Protein AF-A0A6P0HHQ5-F1 (afdb_monomer)

InterPro domains:
  IPR013321 Arc-type ribbon-helix-helix [G3DSA:1.10.1220.10] (1-39)
  IPR040843 Restriction enzyme adenine methylase associated [PF18755] (46-135)

Solvent-accessible surface area (backbone atoms only — not comparable to full-atom values): 8212 Å² total; per-residue (Å²): 139,85,88,85,88,78,56,70,69,61,49,53,54,50,60,74,62,50,64,92,88,54,49,75,69,53,39,49,46,49,66,67,44,48,70,33,56,78,70,47,87,60,84,94,55,98,77,67,77,12,70,42,29,69,41,38,76,69,67,77,42,56,58,73,40,46,33,38,31,73,40,84,93,76,72,47,74,46,63,32,32,29,40,83,61,14,26,39,38,40,94,89,48,76,26,52,42,54,31,66,48,42,20,66,74,71,71,46,96,51,64,18,41,75,52,30,28,31,60,92,76,73,39,29,51,45,57,53,48,54,50,50,52,49,63,64,57,73,74,115

pLDDT: mean 78.84, std 13.92, range [39.84, 93.69]

Secondary structure (DSSP, 8-state):
-------HHHHHHHHHH--TT--HHHHHHHHHHHSTTTT-SS-S-TT---TTHHHHHTTSS-TT-EEEEEETTTTEEEEEEE-TTS-EEESS-EESSHHHHHHHHHSS---HHHHPEETTTTEEHHHHHHHHHHHHHTT-

Structure (mmCIF, N/CA/C/O backbone):
data_AF-A0A6P0HHQ5-F1
#
_entry.id   AF-A0A6P0HHQ5-F1
#
loop_
_atom_site.group_PDB
_atom_site.id
_atom_site.type_symbol
_atom_site.label_atom_id
_atom_site.label_alt_id
_atom_site.label_comp_id
_atom_site.label_asym_id
_atom_site.label_entity_id
_atom_site.label_seq_id
_atom_site.pdbx_PDB_ins_code
_atom_site.Cartn_x
_atom_site.Cartn_y
_atom_site.Cartn_z
_atom_site.occupancy
_atom_site.B_iso_or_equiv
_atom_site.auth_seq_id
_atom_site.auth_comp_id
_atom_site.auth_asym_id
_atom_site.auth_atom_id
_atom_site.pdbx_PDB_model_num
ATOM 1 N N . MET A 1 1 ? 17.076 -19.094 -6.341 1.00 53.78 1 MET A N 1
ATOM 2 C CA . MET A 1 1 ? 17.575 -19.169 -7.729 1.00 53.78 1 MET A CA 1
ATOM 3 C C . MET A 1 1 ? 17.003 -20.428 -8.341 1.00 53.78 1 MET A C 1
ATOM 5 O O . MET A 1 1 ? 17.049 -21.455 -7.679 1.00 53.78 1 MET A O 1
ATOM 9 N N . HIS A 1 2 ? 16.430 -20.335 -9.536 1.00 65.81 2 HIS A N 1
ATOM 10 C CA . HIS A 1 2 ? 15.904 -21.485 -10.271 1.00 65.81 2 HIS A CA 1
ATOM 11 C C . HIS A 1 2 ? 16.763 -21.689 -11.519 1.00 65.81 2 HIS A C 1
ATOM 13 O O . HIS A 1 2 ? 17.238 -20.706 -12.088 1.00 65.81 2 HIS A O 1
ATOM 19 N N . ARG A 1 3 ? 16.996 -22.946 -11.904 1.00 83.94 3 ARG A N 1
ATOM 20 C CA . ARG A 1 3 ? 17.696 -23.304 -13.140 1.00 83.94 3 ARG A CA 1
ATOM 21 C C . ARG A 1 3 ? 16.653 -23.700 -14.179 1.00 83.94 3 ARG A C 1
ATOM 23 O O . ARG A 1 3 ? 15.728 -24.436 -13.853 1.00 83.94 3 ARG A O 1
ATOM 30 N N . ILE A 1 4 ? 16.824 -23.194 -15.391 1.00 77.81 4 ILE A N 1
ATOM 31 C CA . ILE A 1 4 ? 16.056 -23.581 -16.572 1.00 77.81 4 ILE A CA 1
ATOM 32 C C . ILE A 1 4 ? 17.045 -24.026 -17.647 1.00 77.81 4 ILE A C 1
ATOM 34 O O . ILE A 1 4 ? 18.179 -23.544 -17.666 1.00 77.81 4 ILE A O 1
ATOM 38 N N . GLU A 1 5 ? 16.615 -24.941 -18.504 1.00 86.38 5 GLU A N 1
ATOM 39 C CA . GLU A 1 5 ? 17.363 -25.390 -19.676 1.00 86.38 5 GLU A CA 1
ATOM 40 C C . GLU A 1 5 ? 16.602 -24.936 -20.920 1.00 86.38 5 GLU A C 1
ATOM 42 O O . GLU A 1 5 ? 15.370 -24.972 -20.947 1.00 86.38 5 GLU A O 1
ATOM 47 N N . VAL A 1 6 ? 17.342 -24.447 -21.908 1.00 83.62 6 VAL A N 1
ATOM 48 C CA . VAL A 1 6 ? 16.823 -23.983 -23.197 1.00 83.62 6 VAL A CA 1
ATOM 49 C C . VAL A 1 6 ? 17.654 -24.624 -24.297 1.00 83.62 6 VAL A C 1
ATOM 51 O O . VAL A 1 6 ? 18.807 -24.984 -24.059 1.00 83.62 6 VAL A O 1
ATOM 54 N N . ASP A 1 7 ? 17.060 -24.796 -25.471 1.00 86.00 7 ASP A N 1
ATOM 55 C CA . ASP A 1 7 ? 17.770 -25.318 -26.635 1.00 86.00 7 ASP A CA 1
ATOM 56 C C . ASP A 1 7 ? 18.716 -24.274 -27.262 1.00 86.00 7 ASP A C 1
ATOM 58 O O . ASP A 1 7 ? 18.712 -23.088 -26.908 1.00 86.00 7 ASP A O 1
ATOM 62 N N . ASP A 1 8 ? 19.548 -24.739 -28.197 1.00 86.69 8 ASP A N 1
ATOM 63 C CA . ASP A 1 8 ? 20.573 -23.927 -28.862 1.00 86.69 8 ASP A CA 1
ATOM 64 C C . ASP A 1 8 ? 19.975 -22.798 -29.716 1.00 86.69 8 ASP A C 1
ATOM 66 O O . ASP A 1 8 ? 20.583 -21.736 -29.861 1.00 86.69 8 ASP A O 1
ATOM 70 N N . GLU A 1 9 ? 18.779 -23.006 -30.274 1.00 85.06 9 GLU A N 1
ATOM 71 C CA . GLU A 1 9 ? 18.092 -22.008 -31.094 1.00 85.06 9 GLU A CA 1
ATOM 72 C C . GLU A 1 9 ? 17.629 -20.831 -30.229 1.00 85.06 9 GLU A C 1
ATOM 74 O O . GLU A 1 9 ? 17.919 -19.670 -30.534 1.00 85.06 9 GLU A O 1
ATOM 79 N N . VAL A 1 10 ? 16.989 -21.126 -29.097 1.00 82.81 10 VAL A N 1
ATOM 80 C CA . VAL A 1 10 ? 16.565 -20.131 -28.110 1.00 82.81 10 VAL A CA 1
ATOM 81 C C . VAL A 1 10 ? 17.774 -19.432 -27.495 1.00 82.81 10 VAL A C 1
ATOM 83 O O . VAL A 1 10 ? 17.748 -18.212 -27.311 1.00 82.81 10 VAL A O 1
ATOM 86 N N . TRP A 1 11 ? 18.854 -20.165 -27.216 1.00 84.06 11 TRP A N 1
ATOM 87 C CA . TRP A 1 11 ? 20.093 -19.579 -26.708 1.00 84.06 11 TRP A CA 1
ATOM 88 C C . TRP A 1 11 ? 20.711 -18.578 -27.695 1.00 84.06 11 TRP A C 1
ATOM 90 O O . TRP A 1 11 ? 21.014 -17.442 -27.320 1.00 84.06 11 TRP A O 1
ATOM 100 N N . ALA A 1 12 ? 20.839 -18.956 -28.969 1.00 87.38 12 ALA A N 1
ATOM 101 C CA . ALA A 1 12 ? 21.379 -18.083 -30.011 1.00 87.38 12 ALA A CA 1
ATOM 102 C C . ALA A 1 12 ? 20.519 -16.825 -30.209 1.00 87.38 12 ALA A C 1
ATOM 104 O O . ALA A 1 12 ? 21.038 -15.721 -30.406 1.00 87.38 12 ALA A O 1
ATOM 105 N N . GLU A 1 13 ? 19.197 -16.966 -30.116 1.00 83.81 13 GLU A N 1
ATOM 106 C CA . GLU A 1 13 ? 18.283 -15.836 -30.230 1.00 83.81 13 GLU A CA 1
ATOM 107 C C . GLU A 1 13 ? 18.393 -14.883 -29.028 1.00 83.81 13 GLU A C 1
ATOM 109 O O . GLU A 1 13 ? 18.284 -13.664 -29.186 1.00 83.81 13 GLU A O 1
ATOM 114 N N . MET A 1 14 ? 18.692 -15.394 -27.831 1.00 83.25 14 MET A N 1
ATOM 115 C CA . MET A 1 14 ? 18.987 -14.554 -26.668 1.00 83.25 14 MET A CA 1
ATOM 116 C C . MET A 1 14 ? 20.274 -13.745 -26.856 1.00 83.25 14 MET A C 1
ATOM 118 O O . MET A 1 14 ? 20.273 -12.547 -26.567 1.00 83.25 14 MET A O 1
ATOM 122 N N . GLU A 1 15 ? 21.346 -14.352 -27.374 1.00 83.12 15 GLU 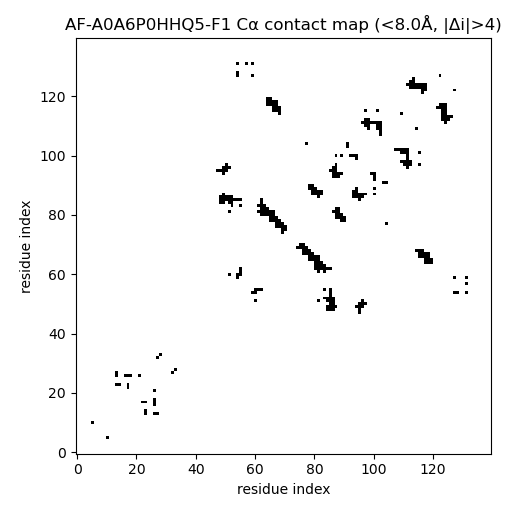A N 1
ATOM 123 C CA . GLU A 1 15 ? 22.619 -13.662 -27.634 1.00 83.12 15 GLU A CA 1
ATOM 124 C C . GLU A 1 15 ? 22.466 -12.523 -28.645 1.00 83.12 15 GLU A C 1
ATOM 126 O O . GLU A 1 15 ? 22.964 -11.419 -28.417 1.00 83.12 15 GLU A O 1
ATOM 131 N N . ARG A 1 16 ? 21.698 -12.740 -29.720 1.00 84.06 16 ARG A N 1
ATOM 132 C CA . ARG A 1 16 ? 21.394 -11.700 -30.722 1.00 84.06 16 ARG A CA 1
ATOM 133 C C . ARG A 1 16 ? 20.694 -10.487 -30.132 1.00 84.06 16 ARG A C 1
ATOM 135 O O . ARG A 1 16 ? 20.857 -9.370 -30.621 1.00 84.06 16 ARG A O 1
ATOM 142 N N . HIS A 1 17 ? 19.902 -10.702 -29.090 1.00 81.56 17 HIS A N 1
ATOM 143 C CA . HIS A 1 17 ? 19.166 -9.639 -28.437 1.00 81.56 17 HIS A CA 1
ATOM 144 C C . HIS A 1 17 ? 19.966 -8.917 -27.356 1.00 81.56 17 HIS A C 1
ATOM 146 O O . HIS A 1 17 ? 19.476 -7.878 -26.916 1.00 81.56 17 HIS A O 1
ATOM 152 N N . VAL A 1 18 ? 21.141 -9.395 -26.928 1.00 85.75 18 VAL A N 1
ATOM 153 C CA . VAL A 1 18 ? 21.962 -8.754 -25.884 1.00 85.75 18 VAL A CA 1
ATOM 154 C C . VAL A 1 18 ? 22.279 -7.307 -26.262 1.00 85.75 18 VAL A C 1
ATOM 156 O O . VAL A 1 18 ? 22.745 -7.014 -27.362 1.00 85.75 18 VAL A O 1
ATOM 159 N N . LYS A 1 19 ? 22.051 -6.374 -25.333 1.00 78.44 19 LYS A N 1
ATOM 160 C CA . LYS A 1 19 ? 22.456 -4.972 -25.492 1.00 78.44 19 LYS A CA 1
ATOM 161 C C . LYS A 1 19 ? 23.501 -4.604 -24.445 1.00 78.44 19 LYS A C 1
ATOM 163 O O . LYS A 1 19 ? 23.209 -4.553 -23.256 1.00 78.44 19 LYS A O 1
ATOM 168 N N . GLY A 1 20 ? 24.716 -4.288 -24.893 1.00 80.19 20 GLY A N 1
ATOM 169 C CA . GLY A 1 20 ? 25.812 -3.885 -24.008 1.00 80.19 20 GLY A CA 1
ATOM 170 C C . GLY A 1 20 ? 26.299 -5.039 -23.131 1.00 80.19 20 GLY A C 1
ATOM 171 O O . GLY A 1 20 ? 26.738 -6.056 -23.650 1.00 80.19 20 GLY A O 1
ATOM 172 N N . PHE A 1 21 ? 26.221 -4.872 -21.810 1.00 71.69 21 PHE A N 1
ATOM 173 C CA . PHE A 1 21 ? 26.698 -5.840 -20.810 1.00 71.69 21 PHE A CA 1
ATOM 174 C C . PHE A 1 21 ? 25.553 -6.616 -20.130 1.00 71.69 21 PHE A C 1
ATOM 176 O O . PHE A 1 21 ? 25.671 -7.019 -18.974 1.00 71.69 21 PHE A O 1
ATOM 183 N N . GLU A 1 22 ? 24.413 -6.771 -20.808 1.00 79.00 22 GLU A N 1
ATOM 184 C CA . GLU A 1 22 ? 23.263 -7.508 -20.272 1.00 79.00 22 GLU A CA 1
ATOM 185 C C . GLU A 1 22 ? 23.592 -8.995 -20.068 1.00 79.00 22 GLU A C 1
ATOM 187 O O . GLU A 1 22 ? 24.175 -9.645 -20.936 1.00 79.00 22 GLU A O 1
ATOM 192 N N . GLN A 1 23 ? 23.174 -9.554 -18.927 1.00 81.31 23 GLN A N 1
ATOM 193 C CA . GLN A 1 23 ? 23.223 -10.999 -18.706 1.00 81.31 23 GLN A CA 1
ATOM 194 C C . GLN A 1 23 ? 22.018 -11.692 -19.365 1.00 81.31 23 GLN A C 1
ATOM 196 O O . GLN A 1 23 ? 20.978 -11.055 -19.552 1.00 81.31 23 GLN A O 1
ATOM 201 N N . PRO A 1 24 ? 22.080 -13.010 -19.644 1.00 78.25 24 PRO A N 1
ATOM 202 C CA . PRO A 1 24 ? 20.976 -13.760 -20.257 1.00 78.25 24 PRO A CA 1
ATOM 203 C C . PRO A 1 24 ? 19.618 -13.536 -19.575 1.00 78.25 24 PRO A C 1
ATOM 205 O O . PRO A 1 24 ? 18.595 -13.331 -20.225 1.00 78.25 24 PRO A O 1
ATOM 208 N N . ASN A 1 25 ? 19.611 -13.478 -18.243 1.00 79.00 25 ASN A N 1
ATOM 209 C CA . ASN A 1 25 ? 18.402 -13.222 -17.466 1.00 79.00 25 ASN A CA 1
ATOM 210 C C . ASN A 1 25 ? 17.867 -11.782 -17.625 1.00 79.00 25 ASN A C 1
ATOM 212 O O . ASN A 1 25 ? 16.661 -11.561 -17.537 1.00 79.00 25 ASN A O 1
ATOM 216 N N . ASP A 1 26 ? 18.732 -10.798 -17.881 1.00 74.38 26 ASP A N 1
ATOM 217 C CA . ASP A 1 26 ? 18.325 -9.413 -18.143 1.00 74.38 26 ASP A CA 1
ATOM 218 C C . ASP A 1 26 ? 17.740 -9.261 -19.550 1.00 74.38 26 ASP A C 1
ATOM 220 O O . ASP A 1 26 ? 16.743 -8.557 -19.727 1.00 74.38 26 ASP A O 1
ATOM 224 N N . VAL A 1 27 ? 18.277 -10.000 -20.528 1.00 81.81 27 VAL A N 1
ATOM 225 C CA . VAL A 1 27 ? 17.696 -10.110 -21.874 1.00 81.81 27 VAL A CA 1
ATOM 226 C C . VAL A 1 27 ? 16.307 -10.742 -21.810 1.00 81.81 27 VAL A C 1
ATOM 228 O O . VAL A 1 27 ? 15.362 -10.172 -22.354 1.00 81.81 27 VAL A O 1
ATOM 231 N N . LEU A 1 28 ? 16.143 -11.849 -21.073 1.00 81.69 28 LEU A N 1
ATOM 232 C CA . LEU A 1 28 ? 14.838 -12.492 -20.870 1.00 81.69 28 LEU A CA 1
ATOM 233 C C . LEU A 1 28 ? 13.840 -11.558 -20.188 1.00 81.69 28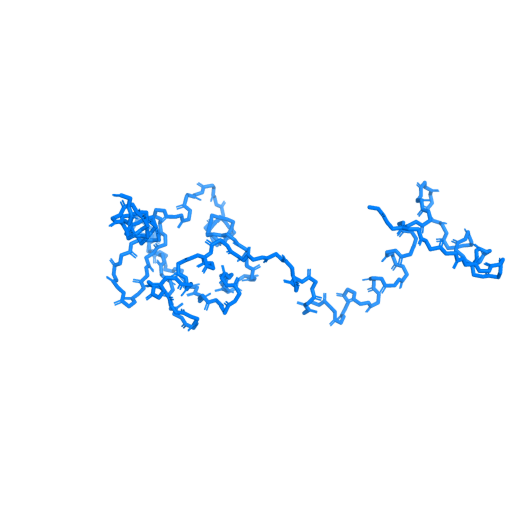 LEU A C 1
ATOM 235 O O . LEU A 1 28 ? 12.712 -11.413 -20.656 1.00 81.69 28 LEU A O 1
ATOM 239 N N . ARG A 1 29 ? 14.250 -10.860 -19.122 1.00 76.88 29 ARG A N 1
ATOM 240 C CA . ARG A 1 29 ? 13.407 -9.839 -18.483 1.00 76.88 29 ARG A CA 1
ATOM 241 C C . ARG A 1 29 ? 13.022 -8.753 -19.470 1.00 76.88 29 ARG A C 1
ATOM 243 O O . ARG A 1 29 ? 11.887 -8.306 -19.472 1.00 76.88 29 ARG 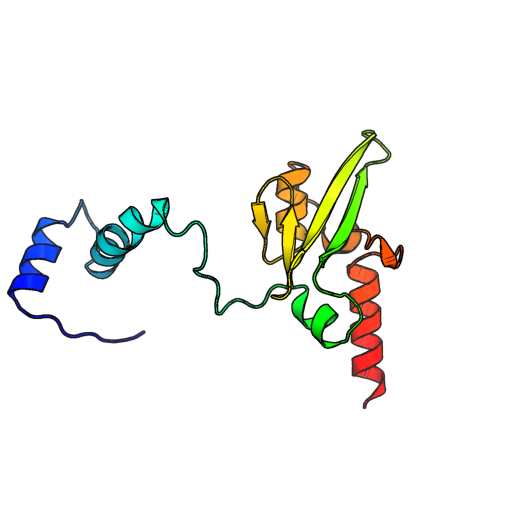A O 1
ATOM 250 N N . ARG A 1 30 ? 13.928 -8.312 -20.333 1.00 81.12 30 ARG A N 1
ATOM 251 C CA . ARG A 1 30 ? 13.603 -7.278 -21.306 1.00 81.12 30 ARG A CA 1
ATOM 252 C C . ARG A 1 30 ? 12.635 -7.773 -22.378 1.00 81.12 30 ARG A C 1
ATOM 254 O O . ARG A 1 30 ? 11.698 -7.049 -22.679 1.00 81.12 30 ARG A O 1
ATOM 261 N N . LEU A 1 31 ? 12.851 -8.947 -22.958 1.00 80.75 31 LEU A N 1
ATOM 262 C CA . LEU A 1 31 ? 12.023 -9.458 -24.055 1.00 80.75 31 LEU A CA 1
ATOM 263 C C . LEU A 1 31 ? 10.649 -9.923 -23.565 1.00 80.75 31 LEU A C 1
ATOM 265 O O . LEU A 1 31 ? 9.636 -9.550 -24.142 1.00 80.75 31 LEU A O 1
ATOM 269 N N . LEU A 1 32 ? 10.604 -10.658 -22.454 1.00 80.25 32 LEU A N 1
ATOM 270 C CA . LEU A 1 32 ? 9.361 -11.205 -21.909 1.00 80.25 32 LEU A CA 1
ATOM 271 C C . LEU A 1 32 ? 8.618 -10.191 -21.028 1.00 80.25 32 LEU A C 1
ATOM 273 O O . LEU A 1 32 ? 7.388 -10.219 -20.957 1.00 80.25 32 LEU A O 1
ATOM 277 N N . LEU A 1 33 ? 9.351 -9.286 -20.357 1.00 72.50 33 LEU A N 1
ATOM 278 C CA . LEU A 1 33 ? 8.762 -8.326 -19.416 1.00 72.50 33 LEU A CA 1
ATOM 279 C C . LEU A 1 33 ? 8.551 -6.896 -19.963 1.00 72.50 33 LEU A C 1
ATOM 281 O O . LEU A 1 33 ? 7.834 -6.127 -19.327 1.00 72.50 33 LEU A O 1
ATOM 285 N N . LYS A 1 34 ? 9.126 -6.483 -21.116 1.00 58.59 34 LYS A N 1
ATOM 286 C CA . LYS A 1 34 ? 8.843 -5.139 -21.693 1.00 58.59 34 LYS A CA 1
ATOM 287 C C . LYS A 1 34 ? 7.564 -5.066 -22.516 1.00 58.59 34 LYS A C 1
ATOM 289 O O . LYS A 1 34 ? 6.891 -4.043 -22.421 1.00 58.59 34 LYS A O 1
ATOM 294 N N . ASP A 1 35 ? 7.190 -6.106 -23.258 1.00 49.94 35 ASP A N 1
ATOM 295 C CA . ASP A 1 35 ? 5.877 -6.122 -23.929 1.00 49.94 35 ASP A CA 1
ATOM 296 C C . ASP A 1 35 ? 4.742 -6.305 -22.929 1.00 49.94 35 ASP A C 1
ATOM 298 O O . ASP A 1 35 ? 3.648 -5.755 -23.074 1.00 49.94 35 ASP A O 1
ATOM 302 N N . THR A 1 36 ? 5.055 -6.937 -21.807 1.00 45.94 36 THR A N 1
ATOM 303 C CA . THR A 1 36 ? 4.198 -6.888 -20.645 1.00 45.94 36 THR A CA 1
ATOM 304 C C . THR A 1 36 ? 4.360 -5.611 -19.824 1.00 45.94 36 THR A C 1
ATOM 306 O O . THR A 1 36 ? 3.437 -5.286 -19.118 1.00 45.94 36 THR A O 1
ATOM 309 N N . ALA A 1 37 ? 5.369 -4.748 -19.949 1.00 44.75 37 ALA A N 1
ATOM 310 C CA . ALA A 1 37 ? 5.347 -3.448 -19.246 1.00 44.75 37 ALA A CA 1
ATOM 311 C C . ALA A 1 37 ? 4.209 -2.517 -19.732 1.00 44.75 37 ALA A C 1
ATOM 313 O O . ALA A 1 37 ? 3.829 -1.571 -19.035 1.00 44.75 37 ALA A O 1
ATOM 314 N N . LYS A 1 38 ? 3.629 -2.798 -20.911 1.00 44.25 38 LYS A N 1
ATOM 315 C CA . LYS A 1 38 ? 2.413 -2.139 -21.411 1.00 44.25 38 LYS A CA 1
ATOM 316 C C . LYS A 1 38 ? 1.112 -2.855 -21.003 1.00 44.25 38 LYS A C 1
ATOM 318 O O . LYS A 1 38 ? 0.084 -2.188 -20.940 1.00 44.25 38 LYS A O 1
ATOM 323 N N . ALA A 1 39 ? 1.157 -4.152 -20.673 1.00 43.66 39 ALA A N 1
ATOM 324 C CA . ALA A 1 39 ? -0.005 -4.977 -20.286 1.00 43.66 39 ALA A CA 1
ATOM 325 C C . ALA A 1 39 ? -0.043 -5.407 -18.789 1.00 43.66 39 ALA A C 1
ATOM 327 O O . ALA A 1 39 ? -1.093 -5.741 -18.259 1.00 43.66 39 ALA A O 1
ATOM 328 N N . ILE A 1 40 ? 1.079 -5.308 -18.082 1.00 42.97 40 ILE A N 1
ATOM 329 C CA . ILE A 1 40 ? 1.394 -5.625 -16.677 1.00 42.97 40 ILE A CA 1
ATOM 330 C C . ILE A 1 40 ? 1.768 -4.298 -15.995 1.00 42.97 40 ILE A C 1
ATOM 332 O O . ILE A 1 40 ? 2.867 -4.063 -15.502 1.00 42.97 40 ILE A O 1
ATOM 336 N N . LYS A 1 41 ? 0.814 -3.364 -15.989 1.00 46.88 41 LYS A N 1
ATOM 337 C CA . LYS A 1 41 ? 0.620 -2.489 -14.817 1.00 46.88 41 LYS A CA 1
ATOM 338 C C . LYS A 1 41 ? -0.287 -3.154 -13.777 1.00 46.88 41 LYS A C 1
ATOM 340 O O . LYS A 1 41 ? -0.546 -2.582 -12.724 1.00 46.88 41 LYS A O 1
ATOM 345 N N . VAL A 1 42 ? -0.738 -4.368 -14.073 1.00 39.84 42 VAL A N 1
ATOM 346 C CA . VAL A 1 42 ? -1.540 -5.221 -13.214 1.00 39.84 42 VAL A CA 1
ATOM 347 C C . VAL A 1 42 ? -0.723 -6.499 -13.027 1.00 39.84 42 VAL A C 1
ATOM 349 O O . VAL A 1 42 ? -0.424 -7.183 -13.995 1.00 39.84 42 VAL A O 1
ATOM 352 N N . ASP A 1 43 ? -0.345 -6.780 -11.782 1.00 40.25 43 ASP A N 1
ATOM 353 C CA . ASP A 1 43 ? -0.011 -8.126 -11.299 1.00 40.25 43 ASP A CA 1
ATOM 354 C C . ASP A 1 43 ? 1.433 -8.683 -11.440 1.00 40.25 43 ASP A C 1
ATOM 356 O O . ASP A 1 43 ? 1.687 -9.688 -12.096 1.00 40.25 43 ASP A O 1
ATOM 360 N N . VAL A 1 44 ? 2.402 -8.106 -10.708 1.00 42.03 44 VAL A N 1
ATOM 361 C CA . VAL A 1 44 ? 3.627 -8.840 -10.271 1.00 42.03 44 VAL A CA 1
ATOM 362 C C . VAL A 1 44 ? 3.718 -8.875 -8.745 1.00 42.03 44 VAL A C 1
ATOM 364 O O . VAL A 1 44 ? 4.794 -8.840 -8.145 1.00 42.03 44 VAL A O 1
ATOM 367 N N . THR A 1 45 ? 2.568 -8.915 -8.075 1.00 44.31 45 THR A N 1
ATOM 368 C CA . THR A 1 45 ? 2.525 -8.873 -6.609 1.00 44.31 45 THR A CA 1
ATOM 369 C C . THR A 1 45 ? 1.596 -9.863 -5.950 1.00 44.31 45 THR A C 1
ATOM 371 O O . THR A 1 45 ? 1.278 -9.726 -4.773 1.00 44.31 45 THR A O 1
ATOM 374 N N . ALA A 1 46 ? 1.367 -10.980 -6.627 1.00 43.03 46 ALA A N 1
ATOM 375 C CA . ALA A 1 46 ? 0.855 -12.217 -6.049 1.00 43.03 46 ALA A CA 1
ATOM 376 C C . ALA A 1 46 ? 1.815 -12.900 -5.032 1.00 43.03 46 ALA A C 1
ATOM 378 O O . ALA A 1 46 ? 1.824 -14.116 -4.886 1.00 43.03 46 ALA A O 1
ATOM 379 N N . GLY A 1 47 ? 2.637 -12.141 -4.294 1.00 45.41 47 GLY A N 1
ATOM 380 C CA . GLY A 1 47 ? 3.540 -12.698 -3.276 1.00 45.41 47 GLY A CA 1
ATOM 381 C C . GLY A 1 47 ? 4.035 -11.725 -2.203 1.00 45.41 47 GLY A C 1
ATOM 382 O O . GLY A 1 47 ? 4.498 -12.162 -1.150 1.00 45.41 47 GLY A O 1
ATOM 383 N N . LYS A 1 48 ? 3.919 -10.404 -2.403 1.00 55.19 48 LYS A N 1
ATOM 384 C CA . LYS A 1 48 ? 4.301 -9.415 -1.382 1.00 55.19 48 LYS A CA 1
ATOM 385 C C . LYS A 1 48 ? 3.059 -8.904 -0.664 1.00 55.19 48 LYS A C 1
ATOM 387 O O . LYS A 1 48 ? 2.399 -7.972 -1.114 1.00 55.19 48 LYS A O 1
ATOM 392 N N . LYS A 1 49 ? 2.771 -9.532 0.476 1.00 70.19 49 LYS A N 1
ATOM 393 C CA . LYS A 1 49 ? 1.769 -9.085 1.451 1.00 70.19 49 LYS A CA 1
ATOM 394 C C . LYS A 1 49 ? 2.032 -7.622 1.818 1.00 70.19 49 LYS A C 1
ATOM 396 O O . LYS A 1 49 ? 3.156 -7.275 2.188 1.00 70.19 49 LYS A O 1
ATOM 401 N N . GLY A 1 50 ? 1.023 -6.764 1.693 1.00 76.38 50 GLY A N 1
ATOM 402 C CA . GLY A 1 50 ? 1.156 -5.363 2.072 1.00 76.38 50 GLY A CA 1
ATOM 403 C C . GLY A 1 50 ? 1.247 -5.196 3.586 1.00 76.38 50 GLY A C 1
ATOM 404 O O . GLY A 1 50 ? 0.845 -6.062 4.365 1.00 76.38 50 GLY A O 1
ATOM 405 N N . ARG A 1 51 ? 1.793 -4.064 4.030 1.00 82.62 51 ARG A N 1
ATOM 406 C CA . ARG A 1 51 ? 2.024 -3.782 5.453 1.00 82.62 51 ARG A CA 1
ATOM 407 C C . ARG A 1 51 ? 0.731 -3.674 6.271 1.00 82.62 51 ARG A C 1
ATOM 409 O O . ARG A 1 51 ? 0.821 -3.798 7.489 1.00 82.62 51 ARG A O 1
ATOM 416 N N . LEU A 1 52 ? -0.434 -3.453 5.650 1.00 85.69 52 LEU A N 1
ATOM 417 C CA . LEU A 1 52 ? -1.725 -3.484 6.351 1.00 85.69 52 LEU A CA 1
ATOM 418 C C . LEU A 1 52 ? -2.326 -4.884 6.467 1.00 85.69 52 LEU A C 1
ATOM 420 O O . LEU A 1 52 ? -3.283 -5.048 7.215 1.00 85.69 52 LEU A O 1
ATOM 424 N N . LEU A 1 53 ? -1.777 -5.898 5.793 1.00 86.25 53 LEU A N 1
ATOM 425 C CA . LEU A 1 53 ? -2.368 -7.234 5.810 1.00 86.25 53 LEU A CA 1
ATOM 426 C C . LEU A 1 53 ? -2.536 -7.804 7.234 1.00 86.25 53 LEU A C 1
ATOM 428 O O . LEU A 1 53 ? -3.607 -8.336 7.507 1.00 86.25 53 LEU A O 1
ATOM 432 N N . PRO A 1 54 ? -1.584 -7.642 8.179 1.00 82.56 54 PRO A N 1
ATOM 433 C CA . PRO A 1 54 ? -1.789 -8.092 9.559 1.00 82.56 54 PRO A CA 1
ATOM 434 C C . PRO A 1 54 ? -2.968 -7.402 10.267 1.00 82.56 54 PRO A C 1
ATOM 436 O O . PRO A 1 54 ? -3.661 -8.027 11.062 1.00 82.56 54 PRO A O 1
ATOM 439 N N . LEU A 1 55 ? -3.233 -6.125 9.958 1.00 85.25 55 LEU A N 1
ATOM 440 C CA . LEU A 1 55 ? -4.384 -5.390 10.500 1.00 85.25 55 LEU A CA 1
ATOM 441 C C . LEU A 1 55 ? -5.704 -5.902 9.913 1.00 85.25 55 LEU A C 1
ATOM 443 O O . LEU A 1 55 ? -6.706 -5.952 10.626 1.00 85.25 55 LEU A O 1
ATOM 447 N N . ILE A 1 56 ? -5.686 -6.297 8.636 1.00 88.62 56 ILE A N 1
ATOM 448 C CA . ILE A 1 56 ? -6.831 -6.914 7.960 1.00 88.62 56 ILE A CA 1
ATOM 449 C C . ILE A 1 56 ? -7.123 -8.296 8.536 1.00 88.62 56 ILE A C 1
ATOM 451 O O . ILE A 1 56 ? -8.264 -8.599 8.871 1.00 88.62 56 ILE A O 1
ATOM 455 N N . GLN A 1 57 ? -6.090 -9.119 8.711 1.00 84.12 57 GLN A N 1
ATOM 456 C CA . GLN A 1 57 ? -6.220 -10.465 9.272 1.00 84.12 57 GLN A CA 1
ATOM 457 C C . GLN A 1 57 ? -6.769 -10.457 10.703 1.00 84.12 57 GLN A C 1
ATOM 459 O O . GLN A 1 57 ? -7.520 -11.354 11.069 1.00 84.12 57 GLN A O 1
ATOM 464 N N . ALA A 1 58 ? -6.452 -9.429 11.490 1.00 81.88 58 ALA A N 1
ATOM 465 C CA . ALA A 1 58 ? -7.013 -9.234 12.825 1.00 81.88 58 ALA A CA 1
ATOM 466 C C . ALA A 1 58 ? -8.410 -8.579 12.835 1.00 81.88 58 ALA A C 1
ATOM 468 O O . ALA A 1 58 ? -8.966 -8.330 13.904 1.00 81.88 58 ALA A O 1
ATOM 469 N N . GLY A 1 59 ? -8.970 -8.241 11.668 1.00 85.50 59 GLY A N 1
ATOM 470 C CA . GLY A 1 59 ? -10.271 -7.576 11.547 1.00 85.50 59 GLY A CA 1
ATOM 471 C C . GLY A 1 59 ? -10.303 -6.148 12.102 1.00 85.50 59 GLY A C 1
ATOM 472 O O . GLY A 1 59 ? -11.378 -5.621 12.385 1.00 85.50 59 GLY A O 1
ATOM 473 N N . ILE A 1 60 ? -9.138 -5.517 12.289 1.00 87.69 60 ILE A N 1
ATOM 474 C CA . ILE A 1 60 ? -9.019 -4.132 12.775 1.00 87.69 60 ILE A CA 1
ATOM 475 C C . ILE A 1 60 ? -9.284 -3.138 11.640 1.00 87.69 60 ILE A C 1
ATOM 477 O O . ILE A 1 60 ? -9.826 -2.060 11.885 1.00 87.69 60 ILE A O 1
ATOM 481 N N . VAL A 1 61 ? -8.871 -3.509 10.429 1.00 87.50 61 VAL A N 1
ATOM 482 C CA . VAL A 1 61 ? -9.096 -2.788 9.172 1.00 87.50 61 VAL A CA 1
ATOM 483 C C . VAL A 1 61 ? -9.731 -3.765 8.188 1.00 87.50 61 VAL A C 1
ATOM 485 O O . VAL A 1 61 ? -9.470 -4.963 8.255 1.00 87.50 61 VAL A O 1
ATOM 488 N N . LYS A 1 62 ? -10.554 -3.286 7.268 1.00 88.19 62 LYS A N 1
ATOM 489 C CA . LYS A 1 62 ? -11.156 -4.077 6.200 1.00 88.19 62 LYS A CA 1
ATOM 490 C C . LYS A 1 62 ? -10.679 -3.595 4.829 1.00 88.19 62 LYS A C 1
ATOM 492 O O . LYS A 1 62 ? -10.374 -2.414 4.652 1.00 88.19 62 LYS A O 1
ATOM 497 N N . PRO A 1 63 ? -10.635 -4.498 3.840 1.00 87.81 63 PRO A N 1
ATOM 498 C CA . PRO A 1 63 ? -10.474 -4.107 2.447 1.00 87.81 63 PRO A CA 1
ATOM 499 C C . PRO A 1 63 ? -11.594 -3.146 2.025 1.00 87.81 63 PRO A C 1
ATOM 501 O O . PRO A 1 63 ? -12.740 -3.310 2.440 1.00 87.81 63 PRO A O 1
ATOM 504 N N . GLY A 1 64 ? -11.260 -2.151 1.211 1.00 87.56 64 GLY A N 1
ATOM 505 C CA . GLY A 1 64 ? -12.145 -1.074 0.771 1.00 87.56 64 GLY A CA 1
ATOM 506 C C . GLY A 1 64 ? -12.266 0.096 1.752 1.00 87.56 64 GLY A C 1
ATOM 507 O O . GLY A 1 64 ? -12.924 1.092 1.451 1.00 87.56 64 GLY A O 1
ATOM 508 N N . GLU A 1 65 ? -11.655 0.019 2.940 1.00 90.94 65 GLU A N 1
ATOM 509 C CA . GLU A 1 65 ? -11.739 1.115 3.903 1.00 90.94 65 GLU A CA 1
ATOM 510 C C . GLU A 1 65 ? -10.842 2.294 3.518 1.00 90.94 65 GLU A C 1
ATOM 512 O O . GLU A 1 65 ? -9.717 2.140 3.031 1.00 90.94 65 GLU A O 1
ATOM 517 N N . LYS A 1 66 ? -11.354 3.503 3.769 1.00 92.75 66 LYS A N 1
ATOM 518 C CA . LYS A 1 66 ? -10.678 4.749 3.415 1.00 92.75 66 LYS A CA 1
ATOM 519 C C . LYS A 1 66 ? -9.717 5.214 4.503 1.00 92.75 66 LYS A C 1
ATOM 521 O O . LYS A 1 66 ? -10.030 5.232 5.698 1.00 92.75 66 LYS A O 1
ATOM 526 N N . LEU A 1 67 ? -8.563 5.682 4.058 1.00 92.12 67 LEU A N 1
ATOM 527 C CA . LEU A 1 67 ? -7.581 6.420 4.828 1.00 92.12 67 LEU A CA 1
ATOM 528 C C . LEU A 1 67 ? -7.598 7.880 4.376 1.00 92.12 67 LEU A C 1
ATOM 530 O O . LEU A 1 67 ? -7.684 8.179 3.187 1.00 92.12 67 LEU A O 1
ATOM 534 N N . LYS A 1 68 ? -7.483 8.795 5.331 1.00 92.69 68 LYS A N 1
ATOM 535 C CA . LYS A 1 68 ? -7.381 10.231 5.099 1.00 92.69 68 LYS A CA 1
ATOM 536 C C . LYS A 1 68 ? -6.122 10.760 5.772 1.00 92.69 68 LYS A C 1
ATOM 538 O O . LYS A 1 68 ? -5.788 10.369 6.887 1.00 92.69 68 LYS A O 1
ATOM 543 N N . HIS A 1 69 ? -5.426 11.669 5.113 1.00 89.44 69 HIS A N 1
ATOM 544 C CA . HIS A 1 69 ? -4.393 12.488 5.724 1.00 89.44 69 HIS A CA 1
ATOM 545 C C . HIS A 1 69 ? -4.733 13.952 5.488 1.00 89.44 69 HIS A C 1
ATOM 547 O O . HIS A 1 69 ? -5.004 14.351 4.361 1.00 89.44 69 HIS A O 1
ATOM 553 N N . GLU A 1 70 ? -4.714 14.756 6.545 1.00 86.81 70 GLU A N 1
ATOM 554 C CA . GLU A 1 70 ? -5.004 16.182 6.462 1.00 86.81 70 GLU A CA 1
ATOM 555 C C . GLU A 1 70 ? -3.820 16.988 6.987 1.00 86.81 70 GLU A C 1
ATOM 557 O O . GLU A 1 70 ? -3.335 16.770 8.097 1.00 86.81 70 GLU A O 1
ATOM 562 N N . GLN A 1 71 ? -3.353 17.938 6.182 1.00 83.00 71 GLN A N 1
ATOM 563 C CA . GLN A 1 71 ? -2.328 18.894 6.572 1.00 83.00 71 GLN A CA 1
ATOM 564 C C . GLN A 1 71 ? -2.991 20.204 6.965 1.00 83.00 71 GLN A C 1
ATOM 566 O O . GLN A 1 71 ? -3.093 21.114 6.147 1.00 83.00 71 GLN A O 1
ATOM 571 N N . THR A 1 72 ? -3.378 20.339 8.232 1.00 75.62 72 THR A N 1
ATOM 572 C CA .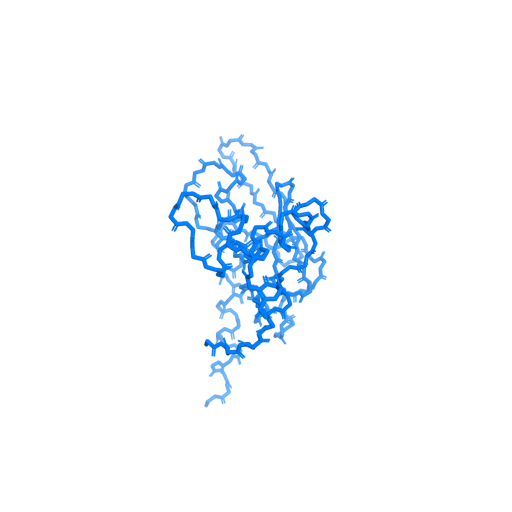 THR A 1 72 ? -4.067 21.532 8.759 1.00 75.62 72 THR A CA 1
ATOM 573 C C . THR A 1 72 ? -3.344 22.841 8.425 1.00 75.62 72 THR A C 1
ATOM 575 O O . THR A 1 72 ? -3.981 23.844 8.134 1.00 75.62 72 THR A O 1
ATOM 578 N N . ARG A 1 73 ? -2.002 22.839 8.397 1.00 72.25 73 ARG A N 1
ATOM 579 C CA . ARG A 1 73 ? -1.201 24.031 8.055 1.00 72.25 73 ARG A CA 1
ATOM 580 C C . ARG A 1 73 ? -1.207 24.396 6.567 1.00 72.25 73 ARG A C 1
ATOM 582 O O . ARG A 1 73 ? -0.946 25.547 6.246 1.00 72.25 73 ARG A O 1
ATOM 589 N N . LYS A 1 74 ? -1.438 23.433 5.669 1.00 75.75 74 LYS A N 1
ATOM 590 C CA . LYS A 1 74 ? -1.439 23.640 4.207 1.00 75.75 74 LYS A CA 1
ATOM 591 C C . LYS A 1 74 ? -2.833 23.523 3.579 1.00 75.75 74 LYS A C 1
ATOM 593 O O . LYS A 1 74 ? -2.962 23.764 2.389 1.00 75.75 74 LYS A O 1
ATOM 598 N N . GLY A 1 75 ? -3.846 23.118 4.346 1.00 79.69 75 GLY A N 1
ATOM 599 C CA . GLY A 1 75 ? -5.205 22.865 3.858 1.00 79.69 75 GLY A CA 1
ATOM 600 C C . GLY A 1 75 ? -5.333 21.656 2.923 1.00 79.69 75 GLY A C 1
ATOM 601 O O . GLY A 1 75 ? -6.388 21.458 2.333 1.00 79.69 75 GLY A O 1
ATOM 602 N N . ASN A 1 76 ? -4.281 20.845 2.770 1.00 85.25 76 ASN A N 1
ATOM 603 C CA . ASN A 1 76 ? -4.296 19.707 1.854 1.00 85.25 76 ASN A CA 1
ATOM 604 C C . ASN A 1 76 ? -4.929 18.486 2.517 1.00 85.25 76 ASN A C 1
ATOM 606 O O . ASN A 1 76 ? -4.518 18.083 3.608 1.00 85.25 76 ASN A O 1
ATOM 610 N N . VAL A 1 77 ? -5.870 17.864 1.814 1.00 87.75 77 VAL A N 1
ATOM 611 C CA . VAL A 1 77 ? -6.469 16.584 2.183 1.00 87.75 77 VAL A CA 1
ATOM 612 C C . VAL A 1 77 ? -6.058 15.547 1.151 1.00 87.75 77 VAL A C 1
ATOM 614 O O . VAL A 1 77 ? -6.230 15.749 -0.048 1.00 87.75 77 VAL A O 1
ATOM 617 N N . PHE A 1 78 ? -5.530 14.429 1.626 1.00 88.44 78 PHE A N 1
ATOM 618 C CA . PHE A 1 78 ? -5.187 13.282 0.808 1.00 88.44 78 PHE A CA 1
ATOM 619 C C . PHE A 1 78 ? -6.024 12.085 1.223 1.00 88.44 78 PHE A C 1
ATOM 621 O O . PHE A 1 78 ? -6.202 11.822 2.413 1.00 88.44 78 PHE A O 1
ATOM 628 N N . GLU A 1 79 ? -6.496 11.344 0.231 1.00 90.19 79 GLU A N 1
ATOM 629 C CA . GLU A 1 79 ? -7.291 10.142 0.426 1.00 90.19 79 GLU A CA 1
ATOM 630 C C . GLU A 1 79 ? -6.554 8.925 -0.120 1.00 90.19 79 GLU A C 1
ATOM 632 O O . GLU A 1 79 ? -5.784 9.007 -1.085 1.00 90.19 79 GLU A O 1
ATOM 637 N N . ALA A 1 80 ? -6.795 7.792 0.521 1.00 90.25 80 ALA A N 1
ATOM 638 C CA . ALA A 1 80 ? -6.340 6.497 0.075 1.00 90.25 80 ALA A CA 1
ATOM 639 C C . ALA A 1 80 ? -7.332 5.406 0.479 1.00 90.25 80 ALA A C 1
ATOM 641 O O . ALA A 1 80 ? -8.186 5.610 1.337 1.00 90.25 80 ALA A O 1
ATOM 642 N N . GLU A 1 81 ? -7.199 4.236 -0.123 1.00 90.94 81 GLU A N 1
ATOM 643 C CA . GLU A 1 81 ? -8.052 3.078 0.103 1.00 90.94 81 GLU A CA 1
ATOM 644 C C . GLU A 1 81 ? -7.196 1.853 0.408 1.00 90.94 81 GLU A C 1
ATOM 646 O O . GLU A 1 81 ? -6.135 1.650 -0.188 1.00 90.94 81 GLU A O 1
ATOM 651 N N . VAL A 1 82 ? -7.636 1.041 1.362 1.00 90.12 82 VAL A N 1
ATOM 652 C CA . VAL A 1 82 ? -6.966 -0.206 1.723 1.00 90.12 82 VAL A CA 1
ATOM 653 C C . VAL A 1 82 ? -7.459 -1.326 0.814 1.00 90.12 82 VAL A C 1
ATOM 655 O O . VAL A 1 82 ? -8.651 -1.563 0.698 1.00 90.12 82 VAL A O 1
ATOM 658 N N . THR A 1 83 ? -6.547 -2.056 0.193 1.00 87.31 83 THR A N 1
ATOM 659 C CA . THR A 1 83 ? -6.869 -3.223 -0.648 1.00 87.31 83 THR A CA 1
ATOM 660 C C . THR A 1 83 ? -6.927 -4.517 0.171 1.00 87.31 83 THR A C 1
ATOM 662 O O . THR A 1 83 ? -6.434 -4.580 1.299 1.00 87.31 83 THR A O 1
ATOM 665 N N . ASP A 1 84 ? -7.471 -5.580 -0.420 1.00 82.75 84 ASP A N 1
ATOM 666 C CA . ASP A 1 84 ? -7.562 -6.922 0.176 1.00 82.75 84 ASP A CA 1
ATOM 667 C C . ASP A 1 84 ? -6.210 -7.537 0.567 1.00 82.75 84 ASP A C 1
ATOM 669 O O . ASP A 1 84 ? -6.075 -8.186 1.603 1.00 82.75 84 ASP 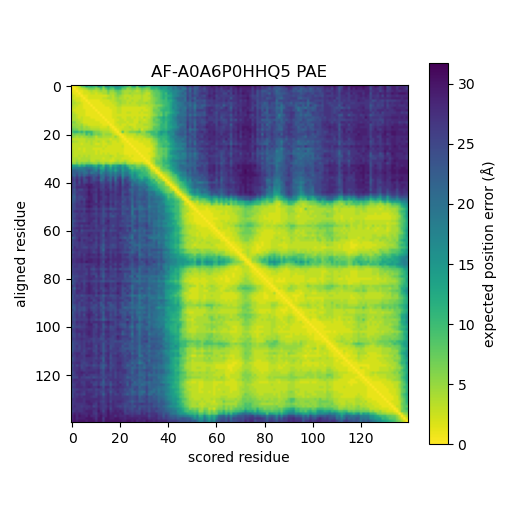A O 1
ATOM 673 N N . SER A 1 85 ? -5.181 -7.255 -0.219 1.00 77.06 85 SER A N 1
ATOM 674 C CA . SER A 1 85 ? -3.808 -7.715 -0.043 1.00 77.06 85 SER A CA 1
ATOM 675 C C . SER A 1 85 ? -3.025 -6.904 0.999 1.00 77.06 85 SER A C 1
ATOM 677 O O . SER A 1 85 ? -1.841 -7.173 1.244 1.00 77.06 85 SER A O 1
ATOM 679 N N . GLY A 1 86 ? -3.663 -5.921 1.647 1.00 83.62 86 GLY A N 1
ATOM 680 C CA . GLY A 1 86 ? -3.045 -5.060 2.656 1.00 83.62 86 GLY A CA 1
ATOM 681 C C . GLY A 1 86 ? -2.205 -3.925 2.078 1.00 83.62 86 GLY A C 1
ATOM 682 O O . GLY A 1 86 ? -1.318 -3.403 2.764 1.00 83.62 86 GLY A O 1
ATOM 683 N N . TRP A 1 87 ? -2.432 -3.584 0.812 1.00 88.38 87 TRP A N 1
ATOM 684 C CA . TRP A 1 87 ? -1.816 -2.448 0.134 1.00 88.38 87 TRP A CA 1
ATOM 685 C C . TRP A 1 87 ? -2.690 -1.206 0.243 1.00 88.38 87 TRP A C 1
ATOM 687 O O . TRP A 1 87 ? -3.849 -1.286 0.644 1.00 88.38 87 TRP A O 1
ATOM 697 N N . ILE A 1 88 ? -2.131 -0.067 -0.144 1.00 87.69 88 ILE A N 1
ATOM 698 C CA . ILE A 1 88 ? -2.788 1.233 -0.123 1.00 87.69 88 ILE A CA 1
ATOM 699 C C . ILE A 1 88 ? -2.857 1.765 -1.545 1.00 87.69 88 ILE A C 1
ATOM 701 O O . ILE A 1 88 ? -1.820 1.994 -2.167 1.00 87.69 88 ILE A O 1
ATOM 705 N N . THR A 1 89 ? -4.064 2.007 -2.026 1.00 86.44 89 THR A N 1
ATOM 706 C CA . THR A 1 89 ? -4.328 2.691 -3.289 1.00 86.44 89 THR A CA 1
ATOM 707 C C . THR A 1 89 ? -4.531 4.171 -3.011 1.00 86.44 89 THR A C 1
ATOM 709 O O . THR A 1 89 ? -5.353 4.542 -2.182 1.00 86.44 89 THR A O 1
ATOM 712 N N . THR A 1 90 ? -3.784 5.033 -3.685 1.00 86.38 90 THR A N 1
ATOM 713 C CA . THR A 1 90 ? -3.949 6.491 -3.640 1.00 86.38 90 THR A CA 1
ATOM 714 C C . THR A 1 90 ? -4.237 7.015 -5.046 1.00 86.38 90 THR A C 1
ATOM 716 O O . THR A 1 90 ? -4.190 6.266 -6.022 1.00 86.38 90 THR A O 1
ATOM 719 N N . SER A 1 91 ? -4.471 8.321 -5.184 1.00 79.06 91 SER A N 1
ATOM 720 C CA . SER A 1 91 ? -4.611 8.965 -6.498 1.00 79.06 91 SER A CA 1
ATOM 721 C C . SER A 1 91 ? -3.355 8.886 -7.378 1.00 79.06 91 SER A C 1
ATOM 723 O O . SER A 1 91 ? -3.455 9.068 -8.589 1.00 79.06 91 SER A O 1
ATOM 725 N N . LYS A 1 92 ? -2.176 8.622 -6.796 1.00 76.06 92 LYS A N 1
ATOM 726 C CA . LYS A 1 92 ? -0.900 8.534 -7.525 1.00 76.06 92 LYS A CA 1
ATOM 727 C C . LYS A 1 92 ? -0.510 7.110 -7.916 1.00 76.06 92 LYS A C 1
ATOM 729 O O . LYS A 1 92 ? 0.259 6.930 -8.857 1.00 76.06 92 LYS A O 1
ATOM 734 N N . GLY A 1 93 ? -1.038 6.103 -7.226 1.00 81.38 93 GLY A N 1
ATOM 735 C CA . GLY A 1 93 ? -0.698 4.710 -7.488 1.00 81.38 93 GLY A CA 1
ATOM 736 C C . GLY A 1 93 ? -1.022 3.788 -6.321 1.00 81.38 93 GLY A C 1
ATOM 737 O O . GLY A 1 93 ? -1.739 4.158 -5.394 1.00 81.38 93 GLY A O 1
ATOM 738 N N . VAL A 1 94 ? -0.472 2.576 -6.363 1.00 80.88 94 VAL A N 1
ATOM 739 C CA . VAL A 1 94 ? -0.681 1.559 -5.328 1.00 80.88 94 VAL A CA 1
ATOM 740 C C . VAL A 1 94 ? 0.637 1.249 -4.626 1.00 80.88 94 VAL A C 1
ATOM 742 O O . VAL A 1 94 ? 1.670 1.067 -5.270 1.00 80.88 94 VAL A O 1
ATOM 745 N N . TYR A 1 95 ? 0.607 1.177 -3.297 1.00 82.94 95 TYR A N 1
ATOM 746 C CA . TYR A 1 95 ? 1.793 1.089 -2.453 1.00 82.94 95 TYR A CA 1
ATOM 747 C C . TYR A 1 95 ? 1.653 -0.019 -1.413 1.00 82.94 95 TYR A C 1
ATOM 749 O O . TYR A 1 95 ? 0.630 -0.173 -0.750 1.00 82.94 95 TYR A O 1
ATOM 757 N N . GLN A 1 96 ? 2.745 -0.742 -1.185 1.00 81.88 96 GLN A N 1
ATOM 758 C CA . GLN A 1 96 ? 2.810 -1.810 -0.180 1.00 81.88 96 GLN A CA 1
ATOM 759 C C . GLN A 1 96 ? 2.879 -1.295 1.260 1.00 81.88 96 GLN A C 1
ATOM 761 O O . GLN A 1 96 ? 2.667 -2.059 2.202 1.00 81.88 96 GLN A O 1
ATOM 766 N N . ALA A 1 97 ? 3.249 -0.029 1.453 1.00 79.81 97 ALA A N 1
ATOM 767 C CA . ALA A 1 97 ? 3.496 0.542 2.764 1.00 79.81 97 ALA A CA 1
ATOM 768 C C . ALA A 1 97 ? 2.923 1.965 2.877 1.00 79.81 97 ALA A C 1
ATOM 770 O O . ALA A 1 97 ? 2.957 2.720 1.902 1.00 79.81 97 ALA A O 1
ATOM 771 N N . PRO A 1 98 ? 2.461 2.360 4.078 1.00 84.25 98 PRO A N 1
ATOM 772 C CA . PRO A 1 98 ? 1.865 3.674 4.316 1.00 84.25 98 PRO A CA 1
ATOM 773 C C . PRO A 1 98 ? 2.829 4.840 4.150 1.00 84.25 98 PRO A C 1
ATOM 775 O O . PRO A 1 98 ? 2.412 5.888 3.662 1.00 84.25 98 PRO A O 1
ATOM 778 N N . SER A 1 99 ? 4.102 4.685 4.522 1.00 81.00 99 SER A N 1
ATOM 779 C CA . SER A 1 99 ? 5.069 5.782 4.402 1.00 81.00 99 SER A CA 1
ATOM 780 C C . SER A 1 99 ? 5.360 6.141 2.939 1.00 81.00 99 SER A C 1
ATOM 782 O O . SER A 1 99 ? 5.155 7.301 2.605 1.00 81.00 99 SER A O 1
ATOM 784 N N . PRO A 1 100 ? 5.724 5.204 2.034 1.00 79.25 100 PRO A N 1
ATOM 785 C CA . PRO A 1 100 ? 5.880 5.516 0.608 1.00 79.25 100 PRO A CA 1
ATOM 786 C C . PRO A 1 100 ? 4.632 6.134 -0.029 1.00 79.25 100 PRO A C 1
ATOM 788 O O . PRO A 1 100 ? 4.757 7.102 -0.771 1.00 79.25 100 PRO A O 1
ATOM 791 N N . ALA A 1 101 ? 3.440 5.630 0.317 1.00 85.06 101 ALA A N 1
ATOM 792 C CA . ALA A 1 101 ? 2.177 6.170 -0.186 1.00 85.06 101 ALA A CA 1
ATOM 793 C C . ALA A 1 101 ? 2.016 7.657 0.156 1.00 85.06 101 ALA A C 1
ATOM 795 O O . ALA A 1 101 ? 1.610 8.461 -0.680 1.00 85.06 101 ALA A O 1
ATOM 796 N N . LEU A 1 102 ? 2.357 8.027 1.393 1.00 84.62 102 LEU A N 1
ATOM 797 C CA . LEU A 1 102 ? 2.201 9.395 1.863 1.00 84.62 102 LEU A CA 1
ATOM 798 C C . LEU A 1 102 ? 3.336 10.310 1.399 1.00 84.62 102 LEU A C 1
ATOM 800 O O . LEU A 1 102 ? 3.080 11.460 1.061 1.00 84.62 102 LEU A O 1
ATOM 804 N N . VAL A 1 103 ? 4.571 9.806 1.341 1.00 85.12 103 VAL A N 1
ATOM 805 C CA . VAL A 1 103 ? 5.723 10.549 0.809 1.00 85.12 103 VAL A CA 1
ATOM 806 C C . VAL A 1 103 ? 5.463 10.984 -0.624 1.00 85.12 103 VAL A C 1
ATOM 808 O O . VAL A 1 103 ? 5.710 12.141 -0.950 1.00 85.12 103 VAL A O 1
ATOM 811 N N . ASP A 1 104 ? 4.921 10.099 -1.459 1.00 82.50 104 ASP A N 1
ATOM 812 C CA . ASP A 1 104 ? 4.649 10.439 -2.851 1.00 82.50 104 ASP A CA 1
ATOM 813 C C . ASP A 1 104 ? 3.514 11.468 -2.970 1.00 82.50 104 ASP A C 1
ATOM 815 O O . ASP A 1 104 ? 3.613 12.425 -3.733 1.00 82.50 104 ASP A O 1
ATOM 819 N N . LEU A 1 105 ? 2.459 11.360 -2.156 1.00 82.81 105 LEU A N 1
ATOM 820 C CA . LEU A 1 105 ? 1.370 12.346 -2.123 1.00 82.81 105 LEU A CA 1
ATOM 821 C C . LEU A 1 105 ? 1.831 13.730 -1.644 1.00 82.81 105 LEU A C 1
ATOM 823 O O . LEU A 1 105 ? 1.505 14.738 -2.268 1.00 82.81 105 LEU A O 1
ATOM 827 N N . VAL A 1 106 ? 2.597 13.773 -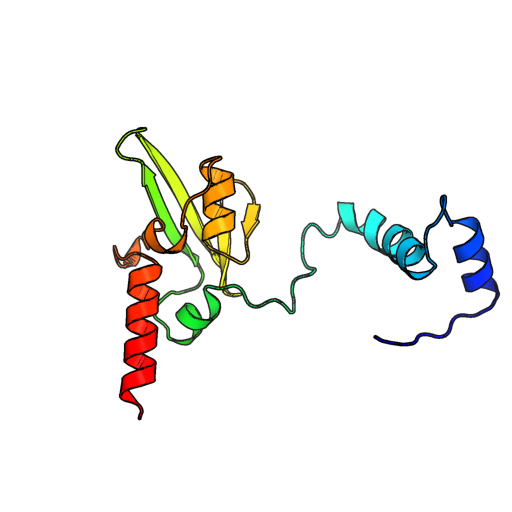0.553 1.00 84.69 106 VAL A N 1
ATOM 828 C CA . VAL A 1 106 ? 3.035 15.010 0.109 1.00 84.69 106 VAL A CA 1
ATOM 829 C C . VAL A 1 106 ? 4.254 15.638 -0.573 1.00 84.69 106 VAL A C 1
ATOM 831 O O . VAL A 1 106 ? 4.440 16.852 -0.497 1.00 84.69 106 VAL A O 1
ATOM 834 N N . GLY A 1 107 ? 5.086 14.831 -1.231 1.00 80.19 107 GLY A N 1
ATOM 835 C CA . GLY A 1 107 ? 6.350 15.253 -1.836 1.00 80.19 107 GLY A CA 1
ATOM 836 C C . GLY A 1 107 ? 7.487 15.463 -0.829 1.00 80.19 107 GLY A C 1
ATOM 837 O O . GLY A 1 107 ? 8.498 16.071 -1.170 1.00 80.19 107 GLY A O 1
ATOM 838 N N . SER A 1 108 ? 7.343 15.000 0.417 1.00 77.94 108 SER A N 1
ATOM 839 C CA . SER A 1 108 ? 8.386 15.094 1.445 1.00 77.94 108 SER A CA 1
ATOM 840 C C . SER A 1 108 ? 8.411 13.860 2.340 1.00 77.94 108 SER A C 1
ATOM 842 O O . SER A 1 108 ? 7.405 13.167 2.483 1.00 77.94 108 SER A O 1
ATOM 844 N N . GLN A 1 109 ? 9.547 13.605 2.993 1.00 79.81 109 GLN A N 1
ATOM 845 C CA . GLN A 1 109 ? 9.682 12.487 3.927 1.00 79.81 109 GLN A CA 1
ATOM 846 C C . GLN A 1 109 ? 8.711 12.648 5.108 1.00 79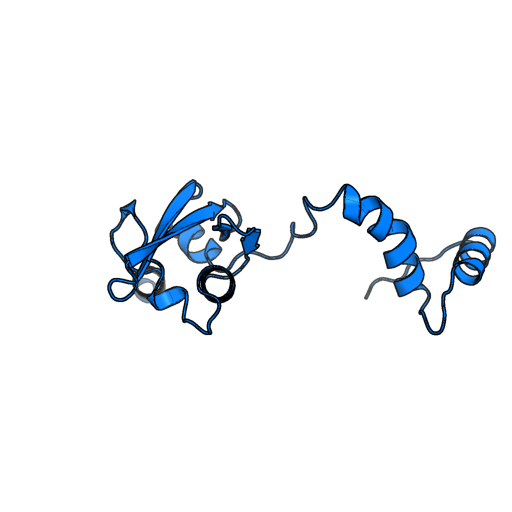.81 109 GLN A C 1
ATOM 848 O O . GLN A 1 109 ? 8.806 13.603 5.877 1.00 79.81 109 GLN A O 1
ATOM 853 N N . ILE A 1 110 ? 7.771 11.714 5.247 1.00 85.00 110 ILE A N 1
ATOM 854 C CA . ILE A 1 110 ? 6.723 11.734 6.270 1.00 85.00 110 ILE A CA 1
ATOM 855 C C . ILE A 1 110 ? 6.424 10.310 6.740 1.00 85.00 110 ILE A C 1
ATOM 857 O O . ILE A 1 110 ? 6.448 9.353 5.963 1.00 85.00 110 ILE A O 1
ATOM 861 N N . ASP A 1 111 ? 6.143 10.157 8.033 1.00 86.44 111 ASP A N 1
ATOM 862 C CA . ASP A 1 111 ? 5.763 8.862 8.587 1.00 86.44 111 ASP A CA 1
ATOM 863 C C . ASP A 1 111 ? 4.287 8.559 8.314 1.00 86.44 111 ASP A C 1
ATOM 865 O O . ASP A 1 111 ? 3.397 9.040 9.019 1.00 86.44 111 ASP A O 1
ATOM 869 N N . GLY A 1 112 ? 4.029 7.711 7.321 1.00 84.12 112 GLY A N 1
ATOM 870 C CA . GLY A 1 112 ? 2.677 7.289 6.971 1.00 84.12 112 GLY A CA 1
ATOM 871 C C . GLY A 1 112 ? 1.936 6.571 8.101 1.00 84.12 112 GLY A C 1
ATOM 872 O O . GLY A 1 112 ? 0.716 6.651 8.157 1.00 84.12 112 GLY A O 1
ATOM 873 N N . TRP A 1 113 ? 2.615 5.916 9.046 1.00 87.62 113 TRP A N 1
ATOM 874 C CA . TRP A 1 113 ? 1.914 5.216 10.131 1.00 87.62 113 TRP A CA 1
ATOM 875 C C . TRP A 1 113 ? 1.253 6.176 11.117 1.00 87.62 113 TRP A C 1
ATOM 877 O O . TRP A 1 113 ? 0.144 5.922 11.582 1.00 87.62 113 TRP A O 1
ATOM 887 N N . ALA A 1 114 ? 1.937 7.265 11.460 1.00 88.00 114 ALA A N 1
ATOM 888 C CA . ALA A 1 114 ? 1.416 8.265 12.386 1.00 88.00 114 ALA A CA 1
ATOM 889 C C . ALA A 1 114 ? 0.420 9.226 11.725 1.00 88.00 114 ALA A C 1
ATOM 891 O O . ALA A 1 114 ? -0.424 9.787 12.415 1.00 88.00 114 ALA A O 1
ATOM 892 N N . ASN A 1 115 ? 0.537 9.425 10.411 1.00 89.25 115 ASN A N 1
ATOM 893 C CA . ASN A 1 115 ? -0.156 10.498 9.701 1.00 89.25 115 ASN A CA 1
ATOM 894 C C . ASN A 1 115 ? -1.376 10.034 8.896 1.00 89.25 115 ASN A C 1
ATOM 896 O O . ASN A 1 115 ? -2.235 10.861 8.594 1.00 89.25 115 ASN A O 1
ATOM 900 N N . TRP A 1 116 ? -1.481 8.744 8.567 1.00 91.69 116 TRP A N 1
ATOM 901 C CA . TRP A 1 116 ? -2.712 8.194 8.005 1.00 91.69 116 TRP A CA 1
ATOM 902 C C . TRP A 1 116 ? -3.758 7.993 9.095 1.00 91.69 116 TRP A C 1
ATOM 904 O O . TRP A 1 116 ? -3.542 7.224 10.036 1.00 91.69 116 TRP A O 1
ATOM 914 N N . LEU A 1 117 ? -4.901 8.653 8.926 1.00 93.06 117 LEU A N 1
ATOM 915 C CA . LEU A 1 117 ? -6.104 8.492 9.726 1.00 93.06 117 LEU A CA 1
ATOM 916 C C . LEU A 1 117 ? -7.040 7.507 9.034 1.00 93.06 117 LEU A C 1
ATOM 918 O O . LEU A 1 117 ? -7.408 7.687 7.878 1.00 93.06 117 LEU A O 1
ATOM 922 N N . HIS A 1 1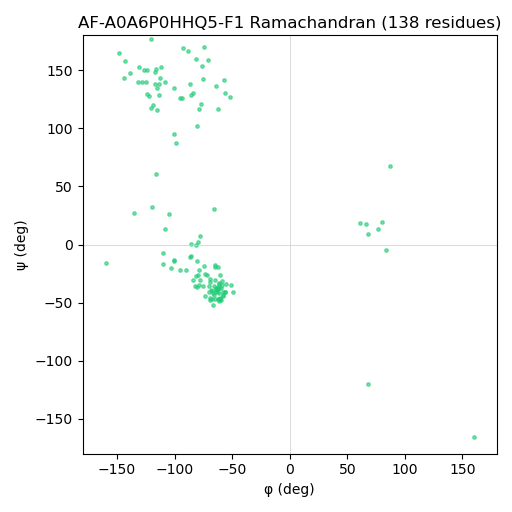18 ? -7.457 6.476 9.746 1.00 93.69 118 HIS A N 1
ATOM 923 C CA . HIS A 1 118 ? -8.477 5.564 9.270 1.00 93.69 118 HIS A CA 1
ATOM 924 C C . HIS A 1 118 ? -9.859 6.192 9.453 1.00 93.69 118 HIS A C 1
ATOM 926 O O . HIS A 1 118 ? -10.264 6.463 10.582 1.00 93.69 118 HIS A O 1
ATOM 932 N N . VAL A 1 119 ? -10.571 6.448 8.352 1.00 92.50 119 VAL A N 1
ATOM 933 C CA . VAL A 1 119 ? -11.828 7.217 8.364 1.00 92.50 119 VAL A CA 1
ATOM 934 C C . VAL A 1 119 ? -12.915 6.542 9.213 1.00 92.50 119 VAL A C 1
ATOM 936 O O . VAL A 1 119 ? -13.486 7.229 10.057 1.00 92.50 119 VAL A O 1
ATOM 939 N N . PRO A 1 120 ? -13.170 5.223 9.092 1.00 88.75 120 PRO A N 1
ATOM 940 C CA . PRO A 1 120 ? -14.190 4.550 9.897 1.00 88.75 120 PRO A CA 1
ATOM 941 C C . PRO A 1 120 ? -13.931 4.584 11.406 1.00 88.75 120 PRO A C 1
ATOM 943 O O . PRO A 1 120 ? -14.869 4.668 12.192 1.00 88.75 120 PRO A O 1
ATOM 946 N N . THR A 1 121 ? -12.667 4.492 11.836 1.00 87.25 121 THR A N 1
ATOM 947 C CA . THR A 1 121 ? -12.334 4.407 13.270 1.00 87.25 121 THR A CA 1
ATOM 948 C C . THR A 1 121 ? -11.878 5.731 13.871 1.00 87.25 121 THR A C 1
ATOM 950 O O . THR A 1 121 ? -11.768 5.823 15.092 1.00 87.25 121 THR A O 1
ATOM 953 N N . GLY A 1 122 ? -11.553 6.729 13.046 1.00 89.25 122 GLY A N 1
ATOM 954 C CA . GLY A 1 122 ? -10.943 7.986 13.477 1.00 89.25 122 GLY A CA 1
ATOM 955 C C . GLY A 1 122 ? -9.576 7.810 14.148 1.00 89.25 122 GLY A C 1
ATOM 956 O O . GLY A 1 122 ? -9.134 8.695 14.876 1.00 89.25 122 GLY A O 1
ATOM 957 N N . LYS A 1 123 ? -8.909 6.664 13.959 1.00 90.50 123 LYS A N 1
ATOM 958 C CA . LYS A 1 123 ? -7.620 6.336 14.591 1.00 90.50 123 LYS A CA 1
ATOM 959 C C . LYS A 1 123 ? -6.503 6.289 13.569 1.00 90.50 123 LYS A C 1
ATOM 961 O O . LYS A 1 123 ? -6.729 5.975 12.404 1.00 90.50 123 LYS A O 1
ATOM 966 N N . THR A 1 124 ? -5.278 6.558 14.002 1.00 92.88 124 THR A N 1
ATOM 967 C CA . THR A 1 124 ? -4.119 6.463 13.109 1.00 92.88 124 THR A CA 1
ATOM 968 C C . THR A 1 124 ? -3.718 5.011 12.875 1.00 92.88 124 THR A C 1
ATOM 970 O O . THR A 1 124 ? -3.914 4.157 13.745 1.00 92.88 124 THR A O 1
ATOM 973 N N . LEU A 1 125 ? -3.092 4.709 11.734 1.00 90.56 125 LEU A N 1
ATOM 974 C CA . LEU A 1 125 ? -2.585 3.355 11.462 1.00 90.56 125 LEU A CA 1
ATOM 975 C C . LEU A 1 125 ? -1.625 2.862 12.553 1.00 90.56 125 LEU A C 1
ATOM 977 O O . LEU A 1 125 ? -1.625 1.682 12.902 1.00 90.56 125 LEU A O 1
ATOM 981 N N . ARG A 1 126 ? -0.836 3.767 13.141 1.00 90.62 126 ARG A N 1
ATOM 982 C CA . ARG A 1 126 ? 0.025 3.478 14.290 1.00 90.62 126 ARG A CA 1
ATOM 983 C C . ARG A 1 126 ? -0.789 3.015 15.503 1.00 90.62 126 ARG A C 1
ATOM 985 O O . ARG A 1 126 ? -0.433 2.011 16.108 1.00 90.62 126 ARG A O 1
ATOM 992 N N . GLN A 1 127 ? -1.874 3.708 15.850 1.00 89.62 127 GLN A N 1
ATOM 993 C CA . GLN A 1 127 ? -2.760 3.306 16.952 1.00 89.62 127 GLN A CA 1
ATOM 994 C C . GLN A 1 127 ? -3.444 1.963 16.679 1.00 89.62 127 GLN A C 1
ATOM 996 O O . GLN A 1 127 ? -3.578 1.148 17.589 1.00 89.62 127 GLN A O 1
ATOM 1001 N N . LEU A 1 128 ? -3.850 1.710 15.432 1.00 89.50 128 LEU A N 1
ATOM 1002 C CA . LEU A 1 128 ? -4.415 0.420 15.033 1.00 89.50 128 LEU A CA 1
ATOM 1003 C C . LEU A 1 128 ? -3.388 -0.711 15.170 1.00 89.50 128 LEU A C 1
ATOM 1005 O O . LEU A 1 128 ? -3.737 -1.793 15.631 1.00 89.50 128 LEU A O 1
ATOM 1009 N N . ARG A 1 129 ? -2.113 -0.443 14.865 1.00 88.12 129 ARG A N 1
ATOM 1010 C CA . ARG A 1 129 ? -1.022 -1.399 15.087 1.00 88.12 129 ARG A CA 1
ATOM 1011 C C . ARG A 1 129 ? -0.760 -1.664 16.566 1.00 88.12 129 ARG A C 1
ATOM 1013 O O . ARG A 1 129 ? -0.639 -2.816 16.946 1.00 88.12 129 ARG A O 1
ATOM 1020 N N . PHE A 1 130 ? -0.772 -0.637 17.412 1.00 87.56 130 PHE A N 1
ATOM 1021 C CA . PHE A 1 130 ? -0.692 -0.852 18.860 1.00 87.56 130 PHE A CA 1
ATOM 1022 C C . PHE A 1 130 ? -1.856 -1.699 19.386 1.00 87.56 130 PHE A C 1
ATOM 1024 O O . PHE A 1 130 ? -1.657 -2.541 20.255 1.00 87.56 130 PHE A O 1
ATOM 1031 N N . LYS A 1 131 ? -3.067 -1.519 18.841 1.00 87.50 131 LYS A N 1
ATOM 1032 C CA . LYS A 1 131 ? -4.218 -2.364 19.182 1.00 87.50 131 LYS A CA 1
ATOM 1033 C C . LYS A 1 131 ? -3.992 -3.825 18.770 1.00 87.50 131 LYS A C 1
ATOM 1035 O O . LYS A 1 131 ? -4.332 -4.712 19.544 1.00 87.50 131 LYS A O 1
ATOM 1040 N N . LEU A 1 132 ? -3.407 -4.061 17.593 1.00 86.50 132 LEU A N 1
ATOM 1041 C CA . LEU A 1 132 ? -3.012 -5.398 17.139 1.00 86.50 132 LEU A CA 1
ATOM 1042 C C . LEU A 1 132 ? -2.004 -6.042 18.096 1.00 86.50 132 LEU A C 1
ATOM 1044 O O . LEU A 1 132 ? -2.187 -7.186 18.498 1.00 86.50 132 LEU A O 1
ATOM 1048 N N . ASP A 1 133 ? -0.971 -5.297 18.486 1.00 84.62 133 ASP A N 1
ATOM 1049 C CA . ASP A 1 133 ? 0.061 -5.789 19.400 1.00 84.62 133 ASP A CA 1
ATOM 1050 C C . ASP A 1 133 ? -0.538 -6.150 20.771 1.00 84.62 133 ASP A C 1
ATOM 1052 O O . ASP A 1 133 ? -0.181 -7.177 21.341 1.00 84.62 133 ASP A O 1
ATOM 1056 N N . GLN A 1 134 ? -1.511 -5.376 21.271 1.00 81.81 134 GLN A N 1
ATOM 1057 C CA . GLN A 1 134 ? -2.240 -5.732 22.495 1.00 81.81 134 GLN A CA 1
ATOM 1058 C C . GLN A 1 134 ? -3.126 -6.973 22.325 1.00 81.81 134 GLN A C 1
ATOM 1060 O O . GLN A 1 134 ? -3.151 -7.814 23.216 1.00 81.81 134 GLN A O 1
ATOM 1065 N N . GLN A 1 135 ? -3.813 -7.130 21.187 1.00 77.56 135 GLN A N 1
ATOM 1066 C CA . GLN A 1 135 ? -4.611 -8.333 20.914 1.00 77.56 135 GLN A CA 1
ATOM 1067 C C . GLN A 1 135 ? -3.749 -9.599 20.840 1.00 77.56 135 GLN A C 1
ATOM 1069 O O . GLN A 1 135 ? -4.161 -10.640 21.341 1.00 77.56 135 GLN A O 1
ATOM 1074 N N . ASN A 1 136 ? -2.548 -9.503 20.266 1.00 74.12 136 ASN A N 1
ATOM 1075 C CA . ASN A 1 136 ? -1.611 -10.623 20.183 1.00 74.12 136 A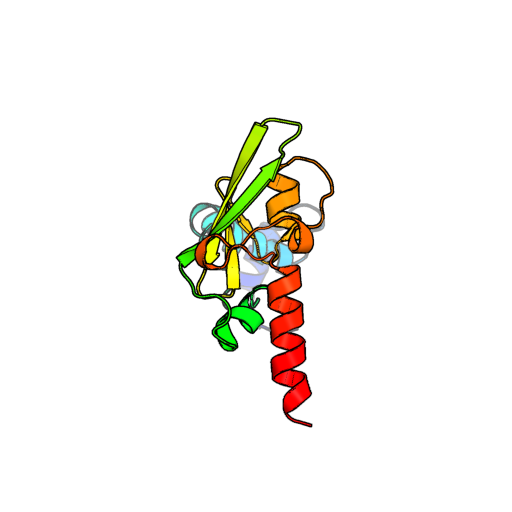SN A CA 1
ATOM 1076 C C . ASN A 1 136 ? -0.879 -10.882 21.512 1.00 74.12 136 ASN A C 1
ATOM 1078 O O . ASN A 1 136 ? -0.528 -12.020 21.801 1.00 74.12 136 ASN A O 1
ATOM 1082 N N . GLY A 1 137 ? -0.651 -9.842 22.320 1.00 63.00 137 GLY A N 1
ATOM 1083 C CA . GLY A 1 137 ? 0.010 -9.938 23.624 1.00 63.00 137 GLY A CA 1
ATOM 1084 C C . GLY A 1 137 ? -0.886 -10.443 24.759 1.00 63.00 137 GLY A C 1
ATOM 1085 O O . GLY A 1 137 ? -0.372 -10.980 25.731 1.00 63.00 137 GLY A O 1
ATOM 1086 N N . SER A 1 138 ? -2.214 -10.330 24.646 1.00 56.34 138 SER A N 1
ATOM 1087 C CA . SER A 1 138 ? -3.165 -10.884 25.629 1.00 56.34 138 SER A CA 1
ATOM 1088 C C . SER A 1 138 ? -3.390 -12.401 25.510 1.00 56.34 138 SER A C 1
ATOM 1090 O O . SER A 1 138 ? -4.271 -12.932 26.180 1.00 56.34 138 SER A O 1
ATOM 1092 N N . GLY A 1 139 ? -2.624 -13.091 24.657 1.00 50.09 139 GLY A N 1
ATOM 1093 C CA . GLY A 1 139 ? -2.672 -14.545 24.471 1.00 50.09 139 GLY A CA 1
ATOM 1094 C C . GLY A 1 139 ? -1.466 -15.312 25.026 1.00 50.09 139 GLY A C 1
ATOM 1095 O O . GLY A 1 139 ? -1.300 -16.471 24.650 1.00 50.09 139 GLY A O 1
ATOM 1096 N N . MET A 1 140 ? -0.619 -14.681 25.851 1.00 40.09 140 MET A N 1
ATOM 1097 C CA . MET A 1 140 ? 0.532 -15.319 26.514 1.00 40.09 140 MET A CA 1
ATOM 1098 C C . MET A 1 140 ? 0.290 -15.528 28.004 1.00 40.09 140 MET A C 1
ATOM 1100 O O . MET A 1 140 ? -0.217 -14.582 28.648 1.00 40.09 140 MET A O 1
#

Radius of gyration: 20.96 Å; Cα contacts (8 Å, |Δi|>4): 185; chains: 1; bounding box: 41×49×58 Å

Sequence (140 aa):
MHRIEVDDEVWAEMERHVKGFEQPNDVLRRLLLKDTAKAIKVDVTAGKKGRLLPLIQAGIVKPGEKLKHEQTRKGNVFEAEVTDSGWITTSKGVYQAPSPALVDLVGSQIDGWANWLHVPTGKTLRQLRFKLDQQNGSGM

Nearest PDB structures (foldseek):
  4l0j-assembly1_A  TM=5.071E-01  e=1.738E+00  Escherichia coli
  5ynw-assembly1_A  TM=2.995E-01  e=2.381E+00  Fischerella ambigua UTEX 1903
  5ynt-assembly1_A  TM=3.078E-01  e=3.063E+00  Fischerella ambigua UTEX 1903

Foldseek 3Di:
DDDDDDDPVVVVVLVVQDDDPDDSVRSCCCVVVVVCVVVPVDDPPPPQQAPQQLLCVVVVDHFQFKKWFADPVVRDIWIWTAHNSRWIQGPVGIGSYQQVVVCVVVVHRDDRQCGIQGPVVRDGNVVSVVVSVVVVVVPD

Organism: NCBI:txid1457234

Mean predicted aligned error: 14.04 Å